Protein AF-A0A7C8RBN1-F1 (afdb_monomer)

Mean predicted aligned error: 19.72 Å

Organism: Orbilia oligospora (NCBI:txid2813651)

pLDDT: mean 78.29, std 19.42, range [35.88, 97.62]

Foldseek 3Di:
DDDDDDDDDDDDDPDDDDDPDDPPPDDDDDDDPDPVCNPDDDPDPPPDDPPPPPVNVVVVVVVVVVVVVVVVVVVVVVVVVVVVVVVVVVVVVVVVVVVVVVVVVVVCVVVVVVVVVVVVVVVVVVVVVVVVVVVVCVVCVVVVVVVVVCVVPDDDDDPDPPPDDD

Radius of gyration: 55.64 Å; Cα contacts (8 Å, |Δi|>4): 3; chains: 1; bounding box: 113×36×153 Å

Solvent-accessible surface area (backbone atoms only — not comparable to full-atom values): 10557 Å² total; per-residue (Å²): 137,91,80,90,79,80,92,80,80,89,77,91,75,85,80,78,87,74,84,89,76,82,86,73,86,72,81,78,78,81,79,77,92,52,84,85,57,80,80,60,80,82,81,70,77,77,76,70,81,77,80,67,52,71,68,58,54,51,52,52,54,51,52,51,53,51,51,52,50,52,54,51,51,53,54,52,51,53,54,48,53,55,50,50,54,50,52,52,52,50,51,52,52,51,53,50,49,51,53,51,50,53,53,47,52,50,48,49,58,54,54,65,49,46,54,58,50,53,51,53,53,50,50,53,51,49,52,51,51,51,51,52,50,53,53,51,49,61,66,47,45,61,57,53,51,51,51,52,50,49,60,70,72,57,80,77,89,69,78,60,97,79,70,77,82,131

Secondary structure (DSSP, 8-state):
-------------------------PPPPPPPSSTTSTTS-------------HHHHHHHHHHHHHHHHHHHHHHHHHHHHHHHHHHHHHHHHHHHHHHHHHHHHHHHHHHHHHHHHHHHHHHHHHHHHHHHHHHHHHHHHHHHHHHHHHHHH----PPPTT----

Sequence (166 aa):
MTTRGSSTWGSSNRTQTYQTSIIHSFPFPPTPKDPETAGRLPHYPRTSTFFVSKYGIQTLLNAEQEAQKIVQKARAYRVQRVKDARAEAQKEIEEYRQKKEEEFQKFEAEHTGINAQAEKDAEKEIEGKLKEIEEAGKKSRAQVIEDLIKAVTTVEPKPHINSKHK

Structure (mmCIF, N/CA/C/O backbone):
data_AF-A0A7C8RBN1-F1
#
_entry.id   AF-A0A7C8RBN1-F1
#
loop_
_atom_site.group_PDB
_atom_site.id
_atom_site.type_symbol
_atom_site.label_atom_id
_atom_site.label_alt_id
_atom_site.label_comp_id
_atom_site.label_asym_id
_atom_site.label_entity_id
_atom_site.label_seq_id
_atom_site.pdbx_PDB_ins_code
_atom_site.Cartn_x
_atom_site.Cartn_y
_atom_site.Cartn_z
_atom_site.occupancy
_atom_site.B_iso_or_equiv
_atom_site.auth_seq_id
_atom_site.auth_comp_id
_atom_site.auth_asym_id
_atom_site.auth_atom_id
_atom_site.pdbx_PDB_model_num
ATOM 1 N N . MET A 1 1 ? -28.772 12.434 -29.785 1.00 39.88 1 MET A N 1
ATOM 2 C CA . MET A 1 1 ? -28.516 13.391 -30.882 1.00 39.88 1 MET A CA 1
ATOM 3 C C . MET A 1 1 ? -27.016 13.501 -31.069 1.00 39.88 1 MET A C 1
ATOM 5 O O . MET A 1 1 ? -26.301 13.777 -30.119 1.00 39.88 1 MET A O 1
ATOM 9 N N . THR A 1 2 ? -26.559 13.152 -32.263 1.00 44.09 2 THR A N 1
ATOM 10 C CA . THR A 1 2 ? -25.165 13.123 -32.715 1.00 44.09 2 THR A CA 1
ATOM 11 C C . THR A 1 2 ? -24.656 14.522 -33.042 1.00 44.09 2 THR A C 1
ATOM 13 O O . THR A 1 2 ? -25.252 15.193 -33.881 1.00 44.09 2 THR A O 1
ATOM 16 N N . THR A 1 3 ? -23.505 14.909 -32.496 1.00 49.59 3 THR A N 1
ATOM 17 C CA . THR A 1 3 ? -22.711 16.035 -33.005 1.00 49.59 3 THR A CA 1
ATOM 18 C C . THR A 1 3 ? -21.242 15.625 -33.116 1.00 49.59 3 THR A C 1
ATOM 20 O O . THR A 1 3 ? -20.574 15.303 -32.138 1.00 49.59 3 THR A O 1
ATOM 23 N N . ARG A 1 4 ? -20.761 15.585 -34.366 1.00 41.62 4 ARG A N 1
ATOM 24 C CA . ARG A 1 4 ? -19.346 15.492 -34.751 1.00 41.62 4 ARG A CA 1
ATOM 25 C C . ARG A 1 4 ? -18.630 16.784 -34.336 1.00 41.62 4 ARG A C 1
ATOM 27 O O . ARG A 1 4 ? -19.099 17.859 -34.689 1.00 41.62 4 ARG A O 1
ATOM 34 N N . GLY A 1 5 ? -17.468 16.667 -33.702 1.00 42.06 5 GLY A N 1
ATOM 35 C CA . GLY A 1 5 ? -16.494 17.753 -33.529 1.00 42.06 5 GLY A CA 1
ATOM 36 C C . GLY A 1 5 ? -15.094 17.152 -33.607 1.00 42.06 5 GLY A C 1
ATOM 37 O O . GLY A 1 5 ? -14.655 16.480 -32.686 1.00 42.06 5 GLY A O 1
ATOM 38 N N . SER A 1 6 ? -14.557 17.038 -34.821 1.00 42.81 6 SER A N 1
ATOM 39 C CA . SER A 1 6 ? -13.452 17.866 -35.325 1.00 42.81 6 SER A CA 1
ATOM 40 C C . SER A 1 6 ? -12.130 17.608 -34.597 1.00 42.81 6 SER A C 1
ATOM 42 O O . SER A 1 6 ? -11.792 18.236 -33.599 1.00 42.81 6 SER A O 1
ATOM 44 N N . SER A 1 7 ? -11.375 16.678 -35.171 1.00 41.94 7 SER A N 1
ATOM 45 C CA . SER A 1 7 ? -9.951 16.471 -34.960 1.00 41.94 7 SER A CA 1
ATOM 46 C C . SER A 1 7 ? -9.160 17.744 -35.271 1.00 41.94 7 SER A C 1
ATOM 48 O O . SER A 1 7 ? -9.031 18.136 -36.431 1.00 41.94 7 SER A O 1
ATOM 50 N N . THR A 1 8 ? -8.584 18.353 -34.245 1.00 50.22 8 THR A N 1
ATOM 51 C CA . THR A 1 8 ? -7.423 19.234 -34.360 1.00 50.22 8 THR A CA 1
ATOM 52 C C . THR A 1 8 ? -6.278 18.526 -33.663 1.00 50.22 8 THR A C 1
ATOM 54 O O . THR A 1 8 ? -6.452 18.103 -32.539 1.00 50.22 8 THR A O 1
ATOM 57 N N . TRP A 1 9 ? -5.148 18.331 -34.334 1.00 39.12 9 TRP A N 1
ATOM 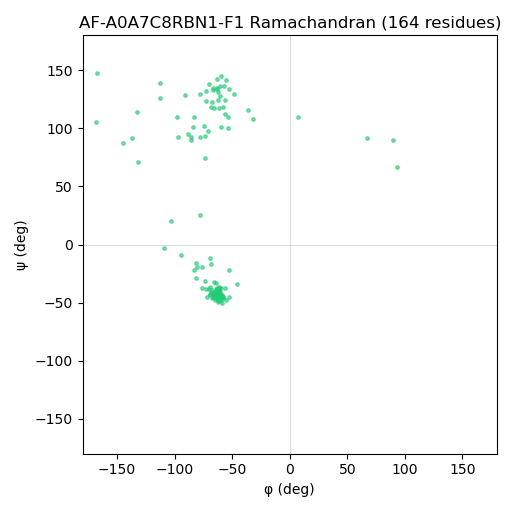58 C CA . TRP A 1 9 ? -3.805 18.356 -33.745 1.00 39.12 9 TRP A CA 1
ATOM 59 C C . TRP A 1 9 ? -2.847 18.388 -34.934 1.00 39.12 9 TRP A C 1
ATOM 61 O O . TRP A 1 9 ? -2.725 17.436 -35.704 1.00 39.12 9 TRP A O 1
ATOM 71 N N . GLY A 1 10 ? -2.268 19.566 -35.152 1.00 41.84 10 GLY A N 1
ATOM 72 C CA . GLY A 1 10 ? -1.303 19.801 -36.207 1.00 41.84 10 GLY A CA 1
ATOM 73 C C . GLY A 1 10 ? -0.018 19.026 -35.944 1.00 41.84 10 GLY A C 1
ATOM 74 O O . GLY A 1 10 ? 0.542 19.066 -34.853 1.00 41.84 10 GLY A O 1
ATOM 75 N N . SER A 1 11 ? 0.483 18.375 -36.984 1.00 38.84 11 SER A N 1
ATOM 76 C CA . SER A 1 11 ? 1.901 18.080 -37.126 1.00 38.84 11 SER A CA 1
ATOM 77 C C . SER A 1 11 ? 2.259 18.3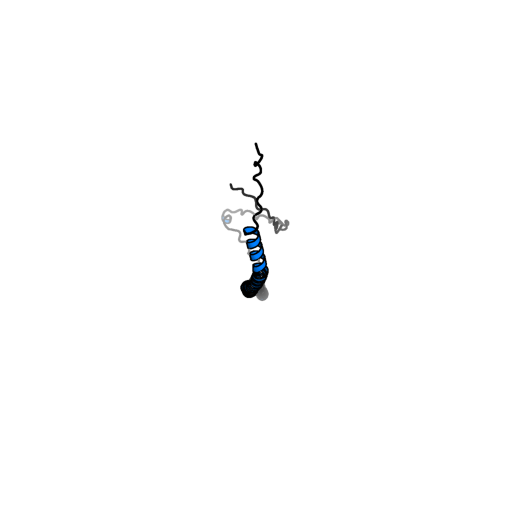61 -38.577 1.00 38.84 11 SER A C 1
ATOM 79 O O . SER A 1 11 ? 2.059 17.548 -39.477 1.00 38.84 11 SER A O 1
ATOM 81 N N . SER A 1 12 ? 2.693 19.597 -38.811 1.00 48.16 12 SER A N 1
ATOM 82 C CA . SER A 1 12 ? 3.306 19.999 -40.066 1.00 48.16 12 SER A CA 1
ATOM 83 C C . SER A 1 12 ? 4.716 19.422 -40.079 1.00 48.16 12 SER A C 1
ATOM 85 O O . SER A 1 12 ? 5.598 19.950 -39.418 1.00 48.16 12 SER A O 1
ATOM 87 N N . ASN A 1 13 ? 4.918 18.324 -40.802 1.00 45.53 13 ASN A N 1
ATOM 88 C CA . ASN A 1 13 ? 6.243 17.854 -41.202 1.00 45.53 13 ASN A CA 1
ATOM 89 C C . ASN A 1 13 ? 6.209 17.528 -42.696 1.00 45.53 13 ASN A C 1
ATOM 91 O O . ASN A 1 13 ? 6.227 16.377 -43.127 1.00 45.53 13 ASN A O 1
ATOM 95 N N . ARG A 1 14 ? 6.126 18.593 -43.501 1.00 42.72 14 ARG A N 1
ATOM 96 C CA . ARG A 1 14 ? 6.407 18.546 -44.935 1.00 42.72 14 ARG A CA 1
ATOM 97 C C . ARG A 1 14 ? 7.921 18.536 -45.109 1.00 42.72 14 ARG A C 1
ATOM 99 O O . ARG A 1 14 ? 8.562 19.579 -45.158 1.00 42.72 14 ARG A O 1
ATOM 106 N N . THR A 1 15 ? 8.489 17.345 -45.191 1.00 51.97 15 THR A N 1
ATOM 107 C CA . THR A 1 15 ? 9.861 17.163 -45.653 1.00 51.97 15 THR A CA 1
ATOM 108 C C . THR A 1 15 ? 9.941 17.383 -47.167 1.00 51.97 15 THR A C 1
ATOM 110 O O . THR A 1 15 ? 9.188 16.769 -47.919 1.00 51.97 15 THR A O 1
ATOM 113 N N . GLN A 1 16 ? 10.935 18.187 -47.559 1.00 35.88 16 GLN A N 1
ATOM 114 C CA . GLN A 1 16 ? 11.623 18.249 -48.857 1.00 35.88 16 GLN A CA 1
ATOM 115 C C . GLN A 1 16 ? 11.057 19.176 -49.946 1.00 35.88 16 GLN A C 1
ATOM 117 O O . GLN A 1 16 ? 10.318 18.769 -50.838 1.00 35.88 16 GLN A O 1
ATOM 122 N N . THR A 1 17 ? 11.530 20.425 -49.943 1.00 44.78 17 THR A N 1
ATOM 123 C CA . THR A 1 17 ? 11.690 21.223 -51.165 1.00 44.78 17 THR A CA 1
ATOM 124 C C . THR A 1 17 ? 13.035 20.861 -51.791 1.00 44.78 17 THR A C 1
ATOM 126 O O . THR A 1 17 ? 14.090 21.288 -51.320 1.00 44.78 17 THR A O 1
ATOM 129 N N . TYR A 1 18 ? 12.995 20.023 -52.822 1.00 38.72 18 TYR A N 1
ATOM 130 C CA . TYR A 1 18 ? 14.151 19.742 -53.659 1.00 38.72 18 TYR A CA 1
ATOM 131 C C . TYR A 1 18 ? 14.491 20.967 -54.514 1.00 38.72 18 TYR A C 1
ATOM 133 O O . TYR A 1 18 ? 13.616 21.641 -55.052 1.00 38.72 18 TYR A O 1
ATOM 141 N N . GLN A 1 19 ? 15.791 21.216 -54.602 1.00 38.50 19 GLN A N 1
ATOM 142 C CA . GLN A 1 19 ? 16.479 22.161 -55.472 1.00 38.50 19 GLN A CA 1
ATOM 143 C C . GLN A 1 19 ? 15.836 22.266 -56.868 1.00 38.50 19 GLN A C 1
ATOM 145 O O . GLN A 1 19 ? 15.877 21.324 -57.656 1.00 38.50 19 GLN A O 1
ATOM 150 N N . THR A 1 20 ? 15.296 23.437 -57.200 1.00 53.59 20 THR A N 1
ATOM 151 C CA . THR A 1 20 ? 15.043 23.862 -58.580 1.00 53.59 20 THR A CA 1
ATOM 152 C C . THR A 1 20 ? 16.291 24.549 -59.112 1.00 53.59 20 THR A C 1
ATOM 154 O O . THR A 1 20 ? 16.490 25.741 -58.897 1.00 53.59 20 THR A O 1
ATOM 157 N N . SER A 1 21 ? 17.143 23.811 -59.806 1.00 48.25 21 SER A N 1
ATOM 158 C CA . SER A 1 21 ? 17.989 24.355 -60.868 1.00 48.25 21 SER A CA 1
ATOM 159 C C . SER A 1 21 ? 18.590 23.197 -61.654 1.00 48.25 21 SER A C 1
ATOM 161 O O . SER A 1 21 ? 18.857 22.136 -61.100 1.00 48.25 21 SER A O 1
ATOM 163 N N . ILE A 1 22 ? 18.801 23.435 -62.949 1.00 44.81 22 ILE A N 1
ATOM 164 C CA . ILE A 1 22 ? 19.322 22.514 -63.965 1.00 44.81 22 ILE A CA 1
ATOM 165 C C . ILE A 1 22 ? 18.240 21.753 -64.760 1.00 44.81 22 ILE A C 1
ATOM 167 O O . ILE A 1 22 ? 18.150 20.529 -64.760 1.00 44.81 22 ILE A O 1
ATOM 171 N N . ILE A 1 23 ? 17.469 22.505 -65.551 1.00 47.56 23 ILE A N 1
ATOM 172 C CA . ILE A 1 23 ? 17.018 22.020 -66.862 1.00 47.56 23 ILE A CA 1
ATOM 173 C C . ILE A 1 23 ? 18.151 22.377 -67.834 1.00 47.56 23 ILE A C 1
ATOM 175 O O . ILE A 1 23 ? 18.198 23.486 -68.359 1.00 47.56 23 ILE A O 1
ATOM 1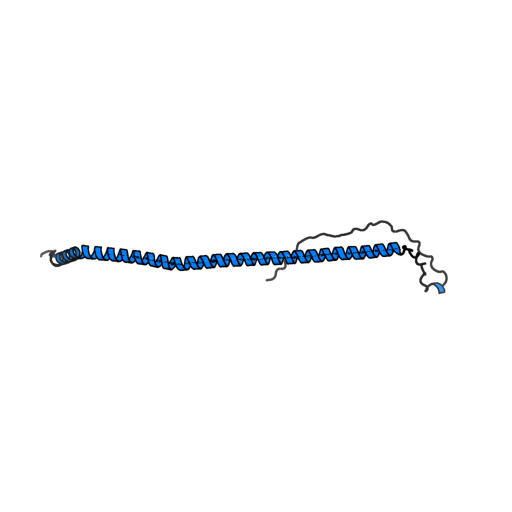79 N N . HIS A 1 24 ? 19.123 21.478 -68.019 1.00 42.91 24 HIS A N 1
ATOM 180 C CA . HIS A 1 24 ? 19.991 21.557 -69.197 1.00 42.91 24 HIS A CA 1
ATOM 181 C C . HIS A 1 24 ? 19.115 21.216 -70.407 1.00 42.91 24 HIS A C 1
ATOM 183 O O . HIS A 1 24 ? 18.566 20.116 -70.474 1.00 42.91 24 HIS A O 1
ATOM 189 N N . SER A 1 25 ? 18.964 22.159 -71.340 1.00 56.25 25 SER A N 1
ATOM 190 C CA . SER A 1 25 ? 18.379 21.917 -72.660 1.00 56.25 25 SER A CA 1
ATOM 191 C C . SER A 1 25 ? 19.115 20.767 -73.344 1.00 56.25 25 SER A C 1
ATOM 193 O O . SER A 1 25 ? 20.201 20.951 -73.890 1.00 56.25 25 SER A O 1
ATOM 195 N N . PHE A 1 26 ? 18.530 19.573 -73.311 1.00 53.44 26 PHE A N 1
ATOM 196 C CA . PHE A 1 26 ? 18.971 18.470 -74.150 1.00 53.44 26 PHE A CA 1
ATOM 197 C C . PHE A 1 26 ? 18.528 18.765 -75.591 1.00 53.44 26 PHE A C 1
ATOM 199 O O . PHE A 1 26 ? 17.334 18.987 -75.813 1.00 53.44 26 PHE A O 1
ATOM 206 N N . PRO A 1 27 ? 19.444 18.801 -76.575 1.00 59.41 27 PRO A N 1
ATOM 207 C CA . PRO A 1 27 ? 19.065 18.981 -77.969 1.00 59.41 27 PRO A CA 1
ATOM 208 C C . PRO A 1 27 ? 18.158 17.824 -78.406 1.00 59.41 27 PRO A C 1
ATOM 210 O O . PRO A 1 27 ? 18.487 16.652 -78.216 1.00 59.41 27 PRO A O 1
ATOM 213 N N . PHE A 1 28 ? 16.999 18.165 -78.969 1.00 57.06 28 PHE A N 1
ATOM 214 C CA . PHE A 1 28 ? 16.061 17.197 -79.533 1.00 57.06 28 PHE A CA 1
ATOM 215 C C . PHE A 1 28 ? 16.747 16.470 -80.706 1.00 57.06 28 PHE A C 1
ATOM 217 O O . PHE A 1 28 ? 17.360 17.143 -81.542 1.00 57.06 28 PHE A O 1
ATOM 224 N N . PRO A 1 29 ? 16.706 15.126 -80.787 1.00 63.12 29 PRO A N 1
ATOM 225 C CA . PRO A 1 29 ? 17.349 14.405 -81.881 1.00 63.12 29 PRO A CA 1
ATOM 226 C C . PRO A 1 29 ? 16.696 14.787 -83.223 1.00 63.12 29 PRO A C 1
ATOM 228 O O . PRO A 1 29 ? 15.477 14.979 -83.265 1.00 63.12 29 PRO A O 1
ATOM 231 N N . PRO A 1 30 ? 17.468 14.908 -84.321 1.00 65.00 30 PRO A N 1
ATOM 232 C CA . PRO A 1 30 ? 16.902 15.212 -85.629 1.00 65.00 30 PRO A CA 1
ATOM 233 C C . PRO A 1 30 ? 15.920 14.110 -86.036 1.00 65.00 30 PRO A C 1
ATOM 235 O O . PRO A 1 30 ? 16.193 12.921 -85.861 1.00 65.00 30 PRO A O 1
ATOM 238 N N . THR A 1 31 ? 14.771 14.508 -86.578 1.00 64.88 31 THR A N 1
ATOM 239 C CA . THR A 1 31 ? 13.784 13.566 -87.101 1.00 64.88 31 THR A CA 1
ATOM 240 C C . THR A 1 31 ? 14.385 12.781 -88.276 1.00 64.88 31 THR A C 1
ATOM 242 O O . THR A 1 31 ? 15.034 13.375 -89.145 1.00 64.88 31 THR A O 1
ATOM 245 N N . PRO A 1 32 ? 14.221 11.447 -88.315 1.00 61.00 32 PRO A N 1
ATOM 246 C CA . PRO A 1 32 ? 14.735 10.633 -89.411 1.00 61.00 32 PRO A CA 1
ATOM 247 C C . PRO A 1 32 ? 14.051 11.026 -90.730 1.00 61.00 32 PRO A C 1
ATOM 249 O O . PRO A 1 32 ? 12.838 11.215 -90.768 1.00 61.00 32 PRO A O 1
ATOM 252 N N . LYS A 1 33 ? 14.838 11.181 -91.803 1.00 62.66 33 LYS A N 1
ATOM 253 C CA . LYS A 1 33 ? 14.359 11.623 -93.129 1.00 62.66 33 LYS A CA 1
ATOM 254 C C . LYS A 1 33 ? 13.733 10.499 -93.965 1.00 62.66 33 LYS A C 1
ATOM 256 O O . LYS A 1 33 ? 12.999 10.799 -94.900 1.00 62.66 33 LYS A O 1
ATOM 261 N N . ASP A 1 34 ? 13.972 9.241 -93.595 1.00 63.72 34 ASP A N 1
ATOM 262 C CA . ASP A 1 34 ? 13.544 8.065 -94.356 1.00 63.72 34 ASP A CA 1
ATOM 263 C C . ASP A 1 34 ? 12.466 7.264 -93.596 1.00 63.72 34 ASP A C 1
ATOM 265 O O . ASP A 1 34 ? 12.589 7.070 -92.378 1.00 63.72 34 ASP A O 1
ATOM 269 N N . PRO A 1 35 ? 11.417 6.766 -94.282 1.00 61.62 35 PRO A N 1
ATOM 270 C CA . PRO A 1 35 ? 10.265 6.117 -93.649 1.00 61.62 35 PRO A CA 1
ATOM 271 C C . PRO A 1 35 ? 10.579 4.759 -92.996 1.00 61.62 35 PRO A C 1
ATOM 273 O O . PRO A 1 35 ? 9.811 4.308 -92.149 1.00 61.62 35 PRO A O 1
ATOM 276 N N . GLU A 1 36 ? 11.706 4.116 -93.321 1.00 61.62 36 GLU A N 1
ATOM 277 C CA . GLU A 1 36 ? 12.087 2.820 -92.731 1.00 61.62 36 GLU A CA 1
ATOM 278 C C . GLU A 1 36 ? 12.618 2.927 -91.292 1.00 61.62 36 GLU A C 1
ATOM 280 O O . GLU A 1 36 ? 12.592 1.954 -90.537 1.00 61.62 36 GLU A O 1
ATOM 285 N N . THR A 1 37 ? 13.058 4.110 -90.860 1.00 60.75 37 THR A N 1
ATOM 286 C CA . THR A 1 37 ? 13.701 4.290 -89.546 1.00 60.75 37 THR A CA 1
ATOM 287 C C . THR A 1 37 ? 12.712 4.724 -88.455 1.00 60.75 37 THR A C 1
ATOM 289 O O . THR A 1 37 ? 13.051 4.720 -87.272 1.00 60.75 37 THR A O 1
ATOM 292 N N . ALA A 1 38 ? 11.468 5.056 -88.823 1.00 58.12 38 ALA A N 1
ATOM 293 C CA . ALA A 1 38 ? 10.446 5.624 -87.935 1.00 58.12 38 ALA A CA 1
ATOM 294 C C . ALA A 1 38 ? 9.907 4.655 -86.856 1.00 58.12 38 ALA A C 1
ATOM 296 O O . ALA A 1 38 ? 9.241 5.093 -85.920 1.00 58.12 38 ALA A O 1
ATOM 297 N N . GLY A 1 39 ? 10.206 3.354 -86.957 1.00 60.47 39 GLY A N 1
ATOM 298 C CA . GLY A 1 39 ? 9.782 2.326 -85.993 1.00 60.47 39 GLY A CA 1
ATOM 299 C C . GLY A 1 39 ? 10.899 1.744 -85.120 1.00 60.47 39 GLY A C 1
ATOM 300 O O . GLY A 1 39 ? 10.628 0.901 -84.265 1.00 60.47 39 GLY A O 1
ATOM 301 N N . ARG A 1 40 ? 12.161 2.151 -85.316 1.00 63.62 40 ARG A N 1
ATOM 302 C CA . ARG A 1 40 ? 13.303 1.601 -84.572 1.00 63.62 40 ARG A CA 1
ATOM 303 C C . ARG A 1 40 ? 13.659 2.538 -83.421 1.00 63.62 40 ARG A C 1
ATOM 305 O O . ARG A 1 40 ? 14.164 3.632 -83.650 1.00 63.62 40 ARG A O 1
ATOM 312 N N . LEU A 1 41 ? 13.393 2.112 -82.183 1.00 63.06 41 LEU A N 1
ATOM 313 C CA . LEU A 1 41 ? 13.787 2.867 -80.988 1.00 63.06 41 LEU A CA 1
ATOM 314 C C . LEU A 1 41 ? 15.293 3.193 -81.049 1.00 63.06 41 LEU A C 1
ATOM 316 O O . LEU A 1 41 ? 16.087 2.298 -81.363 1.00 63.06 41 LEU A O 1
ATOM 320 N N . PRO A 1 42 ? 15.710 4.438 -80.754 1.00 64.62 42 PRO A N 1
ATOM 321 C CA . PRO A 1 42 ? 17.121 4.794 -80.741 1.00 64.62 42 PRO A CA 1
ATOM 322 C C . PRO A 1 42 ? 17.839 3.954 -79.680 1.00 64.62 42 PRO A C 1
ATOM 324 O O . PRO A 1 42 ? 17.532 4.028 -78.490 1.00 64.62 42 PRO A O 1
ATOM 327 N N . HIS A 1 43 ? 18.796 3.127 -80.105 1.00 66.56 43 HIS A N 1
ATOM 328 C CA . HIS A 1 43 ? 19.666 2.412 -79.180 1.00 66.56 43 HIS A CA 1
ATOM 329 C C . HIS A 1 43 ? 20.663 3.415 -78.595 1.00 66.56 43 HIS A C 1
ATOM 331 O O . HIS A 1 43 ? 21.714 3.685 -79.179 1.00 66.56 43 HIS A O 1
ATOM 337 N N . TYR A 1 44 ? 20.327 3.981 -77.438 1.00 57.47 44 TYR A N 1
ATOM 338 C CA . TYR A 1 44 ? 21.287 4.742 -76.652 1.00 57.47 44 TYR A CA 1
ATOM 339 C C . TYR A 1 44 ? 22.411 3.791 -76.230 1.00 57.47 44 TYR A C 1
ATOM 341 O O . TYR A 1 44 ? 22.117 2.750 -75.632 1.00 57.47 44 TYR A O 1
ATOM 349 N N . PRO A 1 45 ? 23.690 4.087 -76.529 1.00 58.84 45 PRO A N 1
ATOM 350 C CA . PRO A 1 45 ? 24.771 3.302 -75.964 1.00 58.84 45 PRO A CA 1
ATOM 351 C C . PRO A 1 45 ? 24.630 3.386 -74.446 1.00 58.84 45 PRO A C 1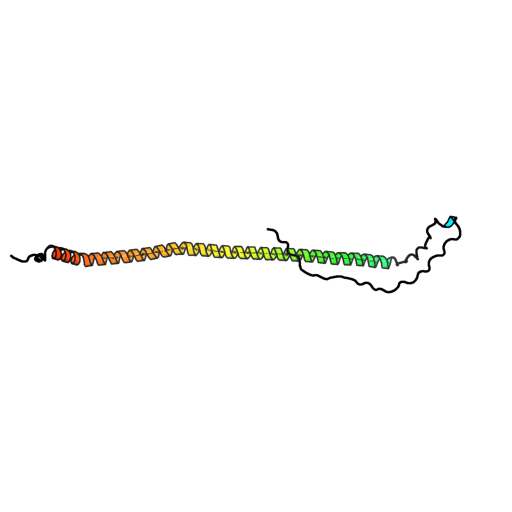
ATOM 353 O O . PRO A 1 45 ? 24.660 4.477 -73.873 1.00 58.84 45 PRO A O 1
ATOM 356 N N . ARG A 1 46 ? 24.417 2.232 -73.803 1.00 64.94 46 ARG A N 1
ATOM 357 C CA . ARG A 1 46 ? 24.443 2.119 -72.347 1.00 64.94 46 ARG A CA 1
ATOM 358 C C . ARG A 1 46 ? 25.781 2.697 -71.912 1.00 64.94 46 ARG A C 1
ATOM 360 O O . ARG A 1 46 ? 26.823 2.136 -72.250 1.00 64.94 46 ARG A O 1
ATOM 367 N N . THR A 1 47 ? 25.754 3.859 -71.268 1.00 52.69 47 THR A N 1
ATOM 368 C CA . THR A 1 47 ? 26.974 4.518 -70.824 1.00 52.69 47 THR A CA 1
ATOM 369 C C . THR A 1 47 ? 27.731 3.540 -69.942 1.00 52.69 47 THR A C 1
ATOM 371 O O . THR A 1 47 ? 27.170 2.950 -69.020 1.00 52.69 47 THR A O 1
ATOM 374 N N . SER A 1 48 ? 28.973 3.315 -70.366 1.00 48.03 48 SER A N 1
ATOM 375 C CA . SER A 1 48 ? 30.081 2.659 -69.690 1.00 48.03 48 SER A CA 1
ATOM 376 C C . SER A 1 48 ? 29.716 2.009 -68.357 1.00 48.03 48 SER A C 1
ATOM 378 O O . SER A 1 48 ? 29.475 2.689 -67.359 1.00 48.03 48 SER A O 1
ATOM 380 N N . THR A 1 49 ? 29.716 0.674 -68.353 1.00 56.03 49 THR A N 1
ATOM 381 C CA . THR A 1 49 ? 29.922 -0.146 -67.158 1.00 56.03 49 THR A CA 1
ATOM 382 C C . THR A 1 49 ? 30.866 0.569 -66.201 1.00 56.03 49 THR A C 1
ATOM 384 O O . THR A 1 49 ? 32.064 0.673 -66.463 1.00 56.03 49 THR A O 1
ATOM 387 N N . PHE A 1 50 ? 30.317 1.063 -65.093 1.00 55.84 50 PHE A N 1
ATOM 388 C CA . PHE A 1 50 ? 31.103 1.510 -63.960 1.00 55.84 50 PHE A CA 1
ATOM 389 C C . PHE A 1 50 ? 31.888 0.281 -63.504 1.00 55.84 50 PHE A C 1
ATOM 391 O O . PHE A 1 50 ? 31.326 -0.637 -62.905 1.00 55.84 50 PHE A O 1
ATOM 398 N N . PHE A 1 51 ? 33.168 0.203 -63.863 1.00 57.62 51 PHE A N 1
ATOM 399 C CA . PHE A 1 51 ? 34.052 -0.830 -63.348 1.00 57.62 51 PHE A CA 1
ATOM 400 C C . PHE A 1 51 ? 34.361 -0.457 -61.896 1.00 57.62 51 PHE A C 1
ATOM 402 O O . PHE A 1 51 ? 35.420 0.077 -61.575 1.00 57.62 51 PHE A O 1
ATOM 409 N N . VAL A 1 52 ? 33.381 -0.659 -61.009 1.00 61.41 52 VAL A N 1
ATOM 410 C CA . VAL A 1 52 ? 33.635 -0.630 -59.573 1.00 61.41 52 VAL A CA 1
ATOM 411 C C . VAL A 1 52 ? 34.531 -1.830 -59.307 1.00 61.41 52 VAL A C 1
ATOM 413 O O . VAL A 1 52 ? 34.145 -2.973 -59.558 1.00 61.41 52 VAL A O 1
ATOM 416 N N . SER A 1 53 ? 35.748 -1.568 -58.833 1.00 67.81 53 SER A N 1
ATOM 417 C CA . SER A 1 53 ? 36.669 -2.617 -58.405 1.00 67.81 53 SER A CA 1
ATOM 418 C C . SER A 1 53 ? 35.927 -3.595 -57.488 1.00 67.81 53 SER A C 1
ATOM 420 O O . SER A 1 53 ? 35.265 -3.166 -56.542 1.00 67.81 53 SER A O 1
ATOM 422 N N . LYS A 1 54 ? 36.016 -4.903 -57.765 1.00 74.94 54 LYS A N 1
ATOM 423 C CA . LYS A 1 54 ? 35.342 -5.986 -57.017 1.00 74.94 54 LYS A CA 1
ATOM 424 C C . LYS A 1 54 ? 35.485 -5.831 -55.494 1.00 74.94 54 LYS A C 1
ATOM 426 O O . LYS A 1 54 ? 34.556 -6.129 -54.748 1.00 74.94 54 LYS A O 1
ATOM 431 N N . TYR A 1 55 ? 36.624 -5.299 -55.051 1.00 80.69 55 TYR A N 1
ATOM 432 C CA . TYR A 1 55 ? 36.914 -4.986 -53.653 1.00 80.69 55 TYR A CA 1
ATOM 433 C C . TYR A 1 55 ? 36.060 -3.840 -53.085 1.00 80.69 55 TYR A C 1
ATOM 435 O O . TYR A 1 55 ? 35.597 -3.937 -51.956 1.00 80.69 55 TYR A O 1
ATOM 443 N N . GLY A 1 56 ? 35.789 -2.788 -53.862 1.00 87.69 56 GLY A N 1
ATOM 444 C CA . GLY A 1 56 ? 34.932 -1.673 -53.446 1.00 87.69 56 GLY A CA 1
ATOM 445 C C . GLY A 1 56 ? 33.464 -2.077 -53.291 1.00 87.69 56 GLY A C 1
ATOM 446 O O . GLY A 1 56 ? 32.833 -1.702 -52.306 1.00 87.69 56 GLY A O 1
ATOM 447 N N . ILE A 1 57 ? 32.938 -2.902 -54.208 1.00 87.12 57 ILE A N 1
ATOM 448 C CA . ILE A 1 57 ? 31.562 -3.426 -54.102 1.00 87.12 57 ILE A CA 1
ATOM 449 C C . ILE A 1 57 ? 31.412 -4.275 -52.835 1.00 87.12 57 ILE A C 1
ATOM 451 O O . ILE A 1 57 ? 30.455 -4.099 -52.086 1.00 87.12 57 ILE A O 1
ATOM 455 N N . GLN A 1 58 ? 32.367 -5.172 -52.565 1.00 88.62 58 GLN A N 1
ATOM 456 C CA . GLN A 1 58 ? 32.299 -6.051 -51.397 1.00 88.62 58 GLN A CA 1
ATOM 457 C C . GLN A 1 58 ? 32.303 -5.264 -50.081 1.00 88.62 58 GLN A C 1
ATOM 459 O O . GLN A 1 58 ? 31.546 -5.593 -49.170 1.00 88.62 58 GLN A O 1
ATOM 464 N N . THR A 1 59 ? 33.110 -4.204 -49.989 1.00 91.12 59 THR A N 1
ATOM 465 C CA . THR A 1 59 ? 33.141 -3.332 -48.807 1.00 91.12 59 THR A CA 1
ATOM 466 C C . THR A 1 59 ? 31.802 -2.632 -48.586 1.00 91.12 59 THR A C 1
ATOM 468 O O . TH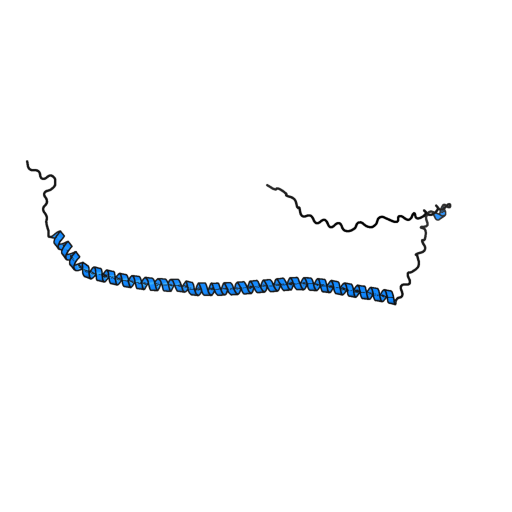R A 1 59 ? 31.325 -2.589 -47.454 1.00 91.12 59 THR A O 1
ATOM 471 N N . LEU A 1 60 ? 31.156 -2.139 -49.648 1.00 91.50 60 LEU A N 1
ATOM 472 C CA . LEU A 1 60 ? 29.840 -1.499 -49.545 1.00 91.50 60 LEU A CA 1
ATOM 473 C C . LEU A 1 60 ? 28.746 -2.484 -49.114 1.00 91.50 60 LEU A C 1
ATOM 475 O O . LEU A 1 60 ? 27.938 -2.149 -48.253 1.00 91.50 60 LEU A O 1
ATOM 479 N N . LEU A 1 61 ? 28.751 -3.709 -49.647 1.00 93.81 61 LEU A N 1
ATOM 480 C CA . LEU A 1 61 ? 27.798 -4.753 -49.251 1.00 93.81 61 LEU A CA 1
ATOM 481 C C . LEU A 1 61 ? 27.986 -5.180 -47.790 1.00 93.81 61 LEU A C 1
ATOM 483 O O . LEU A 1 61 ? 27.009 -5.366 -47.064 1.00 93.81 61 LEU A O 1
ATOM 487 N N . ASN A 1 62 ? 29.235 -5.306 -47.334 1.00 92.94 62 ASN A N 1
ATOM 488 C CA . ASN A 1 62 ? 29.528 -5.606 -45.933 1.00 92.94 62 ASN A CA 1
ATOM 489 C C . ASN A 1 62 ? 29.047 -4.469 -45.016 1.00 92.94 62 ASN A C 1
ATOM 491 O O . ASN A 1 62 ? 28.375 -4.733 -44.019 1.00 92.94 62 ASN A O 1
ATOM 495 N N . ALA A 1 63 ? 29.312 -3.212 -45.390 1.00 94.94 63 ALA A N 1
ATOM 496 C CA . ALA A 1 63 ? 28.838 -2.041 -44.656 1.00 94.94 63 ALA A CA 1
ATOM 497 C C . ALA A 1 63 ? 27.300 -1.969 -44.605 1.00 94.94 63 ALA A C 1
ATOM 499 O O . ALA A 1 63 ? 26.733 -1.644 -43.561 1.00 94.94 63 ALA A O 1
ATOM 500 N N . GLU A 1 64 ? 26.608 -2.327 -45.692 1.00 94.69 64 GLU A N 1
ATOM 501 C CA . GLU A 1 64 ? 25.144 -2.406 -45.721 1.00 94.69 64 GLU A CA 1
ATOM 502 C C . GLU A 1 64 ? 24.617 -3.452 -44.727 1.00 94.69 64 GLU A C 1
ATOM 504 O O . GLU A 1 64 ? 23.721 -3.161 -43.930 1.00 94.69 64 GLU A O 1
ATOM 509 N N . GLN A 1 65 ? 25.197 -4.655 -44.716 1.00 95.81 65 GLN A N 1
ATOM 510 C CA . GLN A 1 65 ? 24.801 -5.709 -43.779 1.00 95.81 65 GLN A CA 1
ATOM 511 C C . GLN A 1 65 ? 25.058 -5.315 -42.320 1.00 95.81 65 GLN A C 1
ATOM 513 O O . GLN A 1 65 ? 24.236 -5.596 -41.444 1.00 95.81 65 GLN A O 1
ATOM 518 N N . GLU A 1 66 ? 26.189 -4.674 -42.035 1.00 95.38 66 GLU A N 1
ATOM 519 C CA . GLU A 1 66 ? 26.509 -4.181 -40.695 1.00 95.38 66 GLU A CA 1
ATOM 520 C C . GLU A 1 66 ? 25.530 -3.095 -40.246 1.00 95.38 66 GLU A C 1
ATOM 522 O O . GLU A 1 66 ? 24.982 -3.184 -39.143 1.00 95.38 66 GLU A O 1
ATOM 527 N N . ALA A 1 67 ? 25.216 -2.136 -41.117 1.00 96.31 67 ALA A N 1
ATOM 528 C CA . ALA A 1 67 ? 24.221 -1.107 -40.840 1.00 96.31 67 ALA A CA 1
ATOM 529 C C . ALA A 1 67 ? 22.837 -1.717 -40.554 1.00 96.31 67 ALA A C 1
ATOM 531 O O . ALA A 1 67 ? 22.188 -1.360 -39.565 1.00 96.31 67 ALA A O 1
ATOM 532 N N . GLN A 1 68 ? 22.402 -2.697 -41.353 1.00 96.75 68 GLN A N 1
ATOM 533 C CA . GLN A 1 68 ? 21.139 -3.406 -41.128 1.00 96.75 68 GLN A CA 1
ATOM 534 C C . GLN A 1 68 ? 21.118 -4.124 -39.771 1.00 96.75 68 GLN A C 1
ATOM 536 O O . GLN A 1 68 ? 20.136 -4.012 -39.030 1.00 96.75 68 GLN A O 1
ATOM 541 N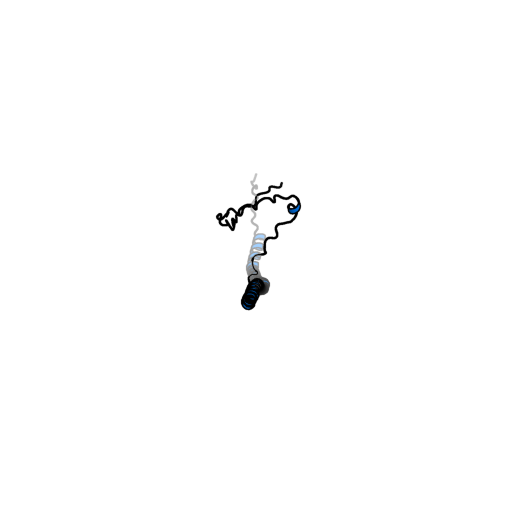 N . LYS A 1 69 ? 22.211 -4.804 -39.397 1.00 97.31 69 LYS A N 1
ATOM 542 C CA . LYS A 1 69 ? 22.345 -5.465 -38.087 1.00 97.31 69 LYS A CA 1
ATOM 543 C C . LYS A 1 69 ? 22.255 -4.463 -36.937 1.00 97.31 69 LYS A C 1
ATOM 545 O O . LYS A 1 69 ? 21.586 -4.746 -35.943 1.00 97.31 69 LYS A O 1
ATOM 550 N N . ILE A 1 70 ? 22.887 -3.295 -37.057 1.00 97.12 70 ILE A N 1
ATOM 551 C CA . ILE A 1 70 ? 22.832 -2.239 -36.033 1.00 97.12 70 ILE A CA 1
ATOM 552 C C . ILE A 1 70 ? 21.390 -1.752 -35.848 1.00 97.12 70 ILE A C 1
ATOM 554 O O . ILE A 1 70 ? 20.899 -1.686 -34.719 1.00 97.12 70 ILE A O 1
ATOM 558 N N . VAL A 1 71 ? 20.669 -1.491 -36.942 1.00 97.12 71 VAL A N 1
ATOM 559 C CA . VAL A 1 71 ? 19.269 -1.040 -36.880 1.00 97.12 71 VAL A CA 1
ATOM 560 C C . VAL A 1 71 ? 18.357 -2.113 -36.280 1.00 97.12 71 VAL A C 1
ATOM 562 O O . VAL A 1 71 ? 17.495 -1.800 -35.456 1.00 97.12 71 VAL A O 1
ATOM 565 N N . GLN A 1 72 ? 18.540 -3.384 -36.645 1.00 97.19 72 GLN A N 1
ATOM 566 C CA . GLN A 1 72 ? 17.767 -4.493 -36.080 1.00 97.19 72 GLN A CA 1
ATOM 567 C C . GLN A 1 72 ? 18.013 -4.649 -34.576 1.00 97.19 72 GLN A C 1
ATOM 569 O O . GLN A 1 72 ? 17.050 -4.753 -33.814 1.00 97.19 72 GLN A O 1
ATOM 574 N N . LYS A 1 73 ? 19.277 -4.585 -34.135 1.00 97.25 73 LYS A N 1
ATOM 575 C CA . LYS A 1 73 ? 19.639 -4.593 -32.710 1.00 97.25 73 LYS A CA 1
ATOM 576 C C . LYS A 1 73 ? 18.996 -3.427 -31.963 1.00 97.25 73 LYS A C 1
ATOM 578 O O . LYS A 1 73 ? 18.399 -3.646 -30.914 1.00 97.25 73 LYS A O 1
ATOM 583 N N . ALA A 1 74 ? 19.030 -2.217 -32.519 1.00 97.25 74 ALA A N 1
ATOM 584 C CA . ALA A 1 74 ? 18.396 -1.049 -31.907 1.00 97.25 74 ALA A CA 1
ATOM 585 C C . ALA A 1 74 ? 16.869 -1.214 -31.773 1.00 97.25 74 ALA A C 1
ATOM 587 O O . ALA A 1 74 ? 16.289 -0.891 -30.734 1.00 97.25 74 ALA A O 1
ATOM 588 N N . ARG A 1 75 ? 16.202 -1.768 -32.797 1.00 97.12 75 ARG A N 1
ATOM 589 C CA . ARG A 1 75 ? 14.760 -2.070 -32.744 1.00 97.12 75 ARG A CA 1
ATOM 590 C C . ARG A 1 75 ? 14.441 -3.124 -31.686 1.00 97.12 75 ARG A C 1
ATOM 592 O O . ARG A 1 75 ? 13.501 -2.925 -30.917 1.00 97.12 75 ARG A O 1
ATOM 599 N N . ALA A 1 76 ? 15.214 -4.209 -31.636 1.00 96.81 76 ALA A N 1
ATOM 600 C CA . ALA A 1 76 ? 15.051 -5.271 -30.648 1.00 96.81 76 ALA A CA 1
ATOM 601 C C . ALA A 1 76 ? 15.260 -4.743 -29.221 1.00 96.81 76 ALA A C 1
ATOM 603 O O . ALA A 1 76 ? 14.412 -4.974 -28.363 1.00 96.81 76 ALA A O 1
ATOM 604 N N . TYR A 1 77 ? 16.312 -3.950 -29.004 1.00 97.50 77 TYR A N 1
ATOM 605 C CA . TYR A 1 77 ? 16.599 -3.306 -27.723 1.00 97.50 77 TYR A CA 1
ATOM 606 C C . TYR A 1 77 ? 15.445 -2.412 -27.262 1.00 97.50 77 TYR A C 1
ATOM 608 O O . TYR A 1 77 ? 14.993 -2.515 -26.126 1.00 97.50 77 TYR A O 1
ATOM 616 N N . ARG A 1 78 ? 14.885 -1.586 -28.156 1.00 97.50 78 ARG A N 1
ATOM 617 C CA . ARG A 1 78 ? 13.716 -0.755 -27.828 1.00 97.50 78 ARG A CA 1
ATOM 618 C C . ARG A 1 78 ? 12.517 -1.598 -27.387 1.00 97.50 78 ARG A C 1
ATOM 620 O O . ARG A 1 78 ? 11.843 -1.240 -26.428 1.00 97.50 78 ARG A O 1
ATOM 627 N N . VAL A 1 79 ? 12.239 -2.701 -28.082 1.00 97.31 79 VAL A N 1
ATOM 628 C CA . VAL A 1 79 ? 11.129 -3.599 -27.727 1.00 97.31 79 VAL A CA 1
ATOM 629 C C . VAL A 1 79 ? 11.383 -4.283 -26.385 1.00 97.31 79 VAL A C 1
ATOM 631 O O . VAL A 1 79 ? 10.461 -4.362 -25.578 1.00 97.31 79 VAL A O 1
ATOM 634 N N . GLN A 1 80 ? 12.611 -4.741 -26.129 1.00 97.44 80 GLN A N 1
ATOM 635 C CA . GLN A 1 80 ? 13.000 -5.315 -24.839 1.00 97.44 80 GLN A CA 1
ATOM 636 C C . GLN A 1 80 ? 12.801 -4.307 -23.709 1.00 97.44 80 GLN A C 1
ATOM 638 O O . GLN A 1 80 ? 12.046 -4.593 -22.793 1.00 97.44 80 GLN A O 1
ATOM 643 N N . ARG A 1 81 ? 13.312 -3.077 -23.841 1.00 97.62 81 ARG A N 1
ATOM 644 C CA . ARG A 1 81 ? 13.147 -2.029 -22.818 1.00 97.62 81 ARG A CA 1
ATOM 645 C C . ARG A 1 81 ? 11.688 -1.730 -22.479 1.00 97.62 81 ARG A C 1
ATOM 647 O O . ARG A 1 81 ? 11.369 -1.496 -21.321 1.00 97.62 81 ARG A O 1
ATOM 654 N N . VAL A 1 82 ? 10.794 -1.752 -23.468 1.00 96.75 82 VAL A N 1
ATOM 655 C CA . VAL A 1 82 ? 9.353 -1.569 -23.223 1.00 96.75 82 VAL A CA 1
ATOM 656 C C . VAL A 1 82 ? 8.750 -2.769 -22.490 1.00 96.75 82 VAL A C 1
ATOM 658 O O . VAL A 1 82 ? 7.880 -2.586 -21.643 1.00 96.75 82 VAL A O 1
ATOM 661 N N . LYS A 1 83 ? 9.180 -3.994 -22.809 1.00 97.50 83 LYS A N 1
ATOM 662 C CA . LYS A 1 83 ? 8.730 -5.201 -22.101 1.00 97.50 83 LYS A CA 1
ATOM 663 C C . LYS A 1 83 ? 9.236 -5.224 -20.664 1.00 97.50 83 LYS A C 1
ATOM 665 O O . LYS A 1 83 ? 8.432 -5.460 -19.771 1.00 97.50 83 LYS A O 1
ATOM 670 N N . ASP A 1 84 ? 10.511 -4.917 -20.459 1.00 97.31 84 ASP A N 1
ATOM 671 C CA . ASP A 1 84 ? 11.140 -4.877 -19.140 1.00 97.31 84 ASP A CA 1
ATOM 672 C C . ASP A 1 84 ? 10.439 -3.847 -18.253 1.00 97.31 84 ASP A C 1
ATOM 674 O O . ASP A 1 84 ? 10.000 -4.188 -17.164 1.00 97.31 84 ASP A O 1
ATOM 678 N N . ALA A 1 85 ? 10.198 -2.633 -18.765 1.00 96.88 85 ALA A N 1
ATOM 679 C CA . ALA A 1 85 ? 9.475 -1.597 -18.026 1.00 96.88 85 ALA A CA 1
ATOM 680 C C . ALA A 1 85 ? 8.047 -2.022 -17.638 1.00 96.88 85 ALA A C 1
ATOM 682 O O . ALA A 1 85 ? 7.573 -1.699 -16.553 1.00 96.88 85 ALA A O 1
ATOM 683 N N . ARG A 1 86 ? 7.346 -2.761 -18.510 1.00 96.88 86 ARG A N 1
ATOM 684 C CA . ARG A 1 86 ? 6.015 -3.301 -18.189 1.00 96.88 86 ARG A CA 1
ATOM 685 C C . ARG A 1 86 ? 6.083 -4.398 -17.133 1.00 96.88 86 ARG A C 1
ATOM 687 O O . ARG A 1 86 ? 5.230 -4.424 -16.256 1.00 96.88 86 ARG A O 1
ATOM 694 N N . ALA A 1 87 ? 7.057 -5.298 -17.234 1.00 97.19 87 ALA A N 1
ATOM 695 C CA . ALA A 1 87 ? 7.241 -6.381 -16.275 1.00 97.19 87 ALA A CA 1
ATOM 696 C C . ALA A 1 87 ? 7.630 -5.840 -14.892 1.00 97.19 87 ALA A C 1
ATOM 698 O O . ALA A 1 87 ? 7.092 -6.290 -13.887 1.00 97.19 87 ALA A O 1
ATOM 699 N N . GLU A 1 88 ? 8.509 -4.840 -14.850 1.00 96.19 88 GLU A N 1
ATOM 700 C CA . GLU A 1 88 ? 8.932 -4.169 -13.622 1.00 96.19 88 GLU A CA 1
ATOM 701 C C . GLU A 1 88 ? 7.769 -3.417 -12.963 1.00 96.19 88 GLU A C 1
ATOM 703 O O . GLU A 1 88 ? 7.497 -3.643 -11.788 1.00 96.19 88 GLU A O 1
ATOM 708 N N . ALA A 1 89 ? 6.999 -2.636 -13.729 1.00 96.69 89 ALA A N 1
ATOM 709 C CA . ALA A 1 89 ? 5.805 -1.968 -13.209 1.00 96.69 89 ALA A CA 1
ATOM 710 C C . ALA A 1 89 ? 4.749 -2.965 -12.699 1.00 96.69 89 ALA A C 1
ATOM 712 O O . ALA A 1 89 ? 4.133 -2.743 -11.661 1.00 96.69 89 ALA A O 1
ATOM 713 N N . GLN A 1 90 ? 4.540 -4.077 -13.410 1.00 96.38 90 GLN A N 1
ATOM 714 C CA . GLN A 1 90 ? 3.603 -5.115 -12.982 1.00 96.38 90 GLN A CA 1
ATOM 715 C C . GLN A 1 90 ? 4.049 -5.763 -11.665 1.00 96.38 90 GLN A C 1
ATOM 717 O O . GLN A 1 90 ? 3.230 -5.942 -10.765 1.00 96.38 90 GLN A O 1
ATOM 722 N N . LYS A 1 91 ? 5.347 -6.053 -11.534 1.00 97.56 91 LYS A N 1
ATOM 723 C CA . LYS A 1 91 ? 5.933 -6.586 -10.304 1.00 97.56 91 LYS A CA 1
ATOM 724 C C . LYS A 1 91 ? 5.759 -5.613 -9.135 1.00 97.56 91 LYS A C 1
ATOM 726 O O . LYS A 1 91 ? 5.336 -6.027 -8.063 1.00 97.56 91 LYS A O 1
ATOM 731 N N . GLU A 1 92 ? 6.013 -4.324 -9.347 1.00 96.25 92 GLU A N 1
ATOM 732 C CA . GLU A 1 92 ? 5.832 -3.296 -8.315 1.00 96.25 92 GLU A CA 1
ATOM 733 C C . GLU A 1 92 ? 4.360 -3.162 -7.883 1.00 96.25 92 GLU A C 1
ATOM 735 O O . GLU A 1 92 ? 4.066 -3.056 -6.692 1.00 96.25 92 GLU A O 1
ATOM 740 N N . ILE A 1 93 ? 3.415 -3.242 -8.828 1.00 96.56 93 ILE A N 1
ATOM 741 C CA . ILE A 1 93 ? 1.974 -3.252 -8.527 1.00 96.56 93 ILE A CA 1
ATOM 742 C C . ILE A 1 93 ? 1.595 -4.473 -7.682 1.00 96.56 93 ILE A C 1
ATOM 744 O O . ILE A 1 93 ? 0.808 -4.349 -6.742 1.00 96.56 93 ILE A O 1
ATOM 748 N N . GLU A 1 94 ? 2.116 -5.653 -8.013 1.00 96.31 94 GLU A N 1
ATOM 749 C CA . GLU A 1 94 ? 1.852 -6.888 -7.268 1.00 96.31 94 GLU A CA 1
ATOM 750 C C . GLU A 1 94 ? 2.427 -6.829 -5.852 1.00 96.31 94 GLU A C 1
ATOM 752 O O . GLU A 1 94 ? 1.711 -7.130 -4.898 1.00 96.31 94 GLU A O 1
ATOM 757 N N . GLU A 1 95 ? 3.663 -6.354 -5.694 1.00 96.69 95 GLU A N 1
ATOM 758 C CA . GLU A 1 95 ? 4.275 -6.129 -4.381 1.00 96.69 95 GLU A CA 1
ATOM 759 C C . GLU A 1 95 ? 3.485 -5.104 -3.552 1.00 96.69 95 GLU A C 1
ATOM 761 O O . GLU A 1 95 ? 3.271 -5.303 -2.356 1.00 96.69 95 GLU A O 1
ATOM 766 N N . TYR A 1 96 ? 3.010 -4.015 -4.167 1.00 96.19 96 TYR A N 1
ATOM 767 C CA . TYR A 1 96 ? 2.182 -3.020 -3.482 1.00 96.19 96 TYR A CA 1
ATOM 768 C C . TYR A 1 96 ? 0.840 -3.604 -3.033 1.00 96.19 96 TYR A C 1
ATOM 770 O O . TYR A 1 96 ? 0.403 -3.362 -1.908 1.00 96.19 96 TYR A O 1
ATOM 778 N N . ARG A 1 97 ? 0.195 -4.401 -3.893 1.00 96.50 97 ARG A N 1
ATOM 779 C CA . ARG A 1 97 ? -1.051 -5.099 -3.559 1.00 96.50 97 ARG A CA 1
ATOM 780 C C . ARG A 1 97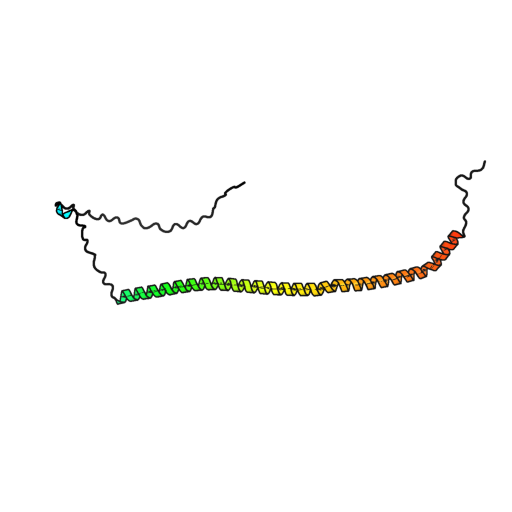 ? -0.859 -6.064 -2.401 1.00 96.50 97 AR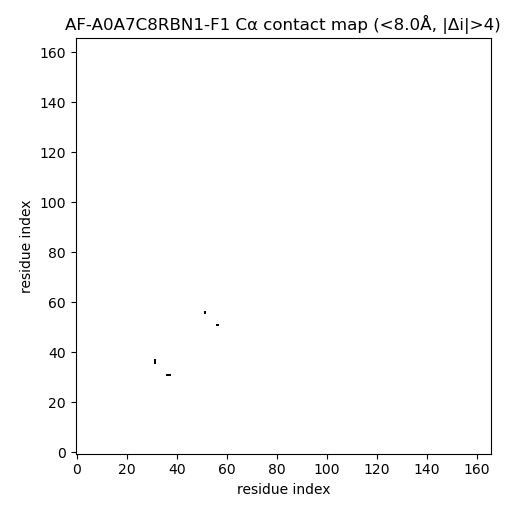G A C 1
ATOM 782 O O . ARG A 1 97 ? -1.653 -6.021 -1.475 1.00 96.50 97 ARG A O 1
ATOM 789 N N . GLN A 1 98 ? 0.194 -6.879 -2.428 1.00 96.56 98 GLN A N 1
ATOM 790 C CA . GLN A 1 98 ? 0.502 -7.809 -1.340 1.00 96.56 98 GLN A CA 1
ATOM 791 C C . GLN A 1 98 ? 0.737 -7.068 -0.023 1.00 96.56 98 GLN A C 1
ATOM 793 O O . GLN A 1 98 ? 0.112 -7.403 0.975 1.00 96.56 98 GLN A O 1
ATOM 798 N N . LYS A 1 99 ? 1.542 -5.998 -0.028 1.00 96.19 99 LYS A N 1
ATOM 799 C CA . LYS A 1 99 ? 1.764 -5.173 1.171 1.00 96.19 99 LYS A CA 1
ATOM 800 C C . LYS A 1 99 ? 0.465 -4.593 1.724 1.00 96.19 99 LYS A C 1
ATOM 802 O O . LYS A 1 99 ? 0.245 -4.632 2.929 1.00 96.19 99 LYS A O 1
ATOM 807 N N . LYS A 1 100 ? -0.399 -4.057 0.857 1.00 95.94 100 LYS A N 1
ATOM 808 C CA . LYS A 1 100 ? -1.678 -3.475 1.283 1.00 95.94 100 LYS A CA 1
ATOM 809 C C . LYS A 1 100 ? -2.661 -4.518 1.787 1.00 95.94 100 LYS A C 1
ATOM 811 O O . LYS A 1 100 ? -3.362 -4.242 2.750 1.00 95.94 100 LYS A O 1
ATOM 816 N N . GLU A 1 101 ? -2.681 -5.693 1.176 1.00 94.25 101 GLU A N 1
ATOM 817 C CA . GLU A 1 101 ? -3.482 -6.820 1.642 1.00 94.25 101 GLU A CA 1
ATOM 818 C C . GLU A 1 101 ? -2.991 -7.319 3.008 1.00 94.25 101 GLU A C 1
ATOM 820 O O . GLU A 1 101 ? -3.793 -7.516 3.910 1.00 94.25 101 GLU A O 1
ATOM 825 N N . GLU A 1 102 ? -1.678 -7.440 3.216 1.00 94.81 102 GLU A N 1
ATOM 826 C CA . GLU A 1 102 ? -1.108 -7.799 4.521 1.00 94.81 102 GLU A CA 1
ATOM 827 C C . GLU A 1 102 ? -1.403 -6.749 5.600 1.00 94.81 102 GLU A C 1
ATOM 829 O O . GLU A 1 102 ? -1.733 -7.101 6.732 1.00 94.81 102 GLU A O 1
ATOM 834 N N . GLU A 1 103 ? -1.279 -5.458 5.275 1.00 92.94 103 GLU A N 1
ATOM 835 C CA . GLU A 1 103 ? -1.672 -4.361 6.167 1.00 92.94 103 GLU A CA 1
ATOM 836 C C . GLU A 1 103 ? -3.165 -4.429 6.499 1.00 92.94 103 GLU A C 1
ATOM 838 O O . GLU A 1 103 ? -3.542 -4.275 7.659 1.00 92.94 103 GLU A O 1
ATOM 843 N N . PHE A 1 104 ? -4.007 -4.690 5.498 1.00 91.88 104 PHE A N 1
ATOM 844 C CA . PHE A 1 104 ? -5.448 -4.804 5.668 1.00 91.88 104 PHE A CA 1
ATOM 845 C C . PHE A 1 104 ? -5.824 -6.009 6.531 1.00 91.88 104 PHE A C 1
ATOM 847 O O . PHE A 1 104 ? -6.589 -5.850 7.471 1.00 91.88 104 PHE A O 1
ATOM 854 N N . GLN A 1 105 ? -5.235 -7.183 6.304 1.00 91.50 105 GLN A N 1
ATOM 855 C CA . GLN A 1 105 ? -5.493 -8.372 7.121 1.00 91.50 105 GLN A CA 1
ATOM 856 C C . GLN A 1 105 ? -5.033 -8.196 8.570 1.00 91.50 105 GLN A C 1
ATOM 858 O O . GLN A 1 105 ? -5.724 -8.630 9.490 1.00 91.50 105 GLN A O 1
ATOM 863 N N . LYS A 1 106 ? -3.889 -7.535 8.803 1.00 89.44 106 LYS A N 1
ATOM 864 C CA . LYS A 1 106 ? -3.450 -7.172 10.162 1.00 89.44 106 LYS A CA 1
ATOM 865 C C . LYS A 1 106 ? -4.437 -6.215 10.817 1.00 89.44 106 LYS A C 1
ATOM 867 O O . LYS A 1 106 ? -4.837 -6.447 11.952 1.00 89.44 106 LYS A O 1
ATOM 872 N N . PHE A 1 107 ? -4.866 -5.190 10.085 1.00 87.94 107 PHE A N 1
ATOM 873 C CA . PHE A 1 107 ? -5.878 -4.252 10.552 1.00 87.94 107 PHE A CA 1
ATOM 874 C C . PHE A 1 107 ? -7.196 -4.972 10.868 1.00 87.94 107 PHE A C 1
ATOM 876 O O . PHE A 1 107 ? -7.751 -4.780 11.941 1.00 87.94 107 PHE A O 1
ATOM 883 N N . GLU A 1 108 ? -7.684 -5.858 10.002 1.00 85.81 108 GLU A N 1
ATOM 884 C CA . GLU A 1 108 ? -8.881 -6.652 10.276 1.00 85.81 108 GLU A CA 1
ATOM 885 C C . GLU A 1 108 ? -8.707 -7.529 11.517 1.00 85.81 108 GLU A C 1
ATOM 887 O O . GLU A 1 108 ? -9.587 -7.536 12.374 1.00 85.81 108 GLU A O 1
ATOM 892 N N . ALA A 1 109 ? -7.582 -8.227 11.673 1.00 83.69 109 ALA A N 1
ATOM 893 C CA . ALA A 1 109 ? -7.329 -9.060 12.848 1.00 83.69 109 ALA A CA 1
ATOM 894 C C . ALA A 1 109 ? -7.275 -8.238 14.151 1.00 83.69 109 ALA A C 1
ATOM 896 O O . ALA A 1 109 ? -7.846 -8.640 15.165 1.00 83.69 109 ALA A O 1
ATOM 897 N N . GLU A 1 110 ? -6.630 -7.071 14.127 1.00 82.19 110 GLU A N 1
ATOM 898 C CA . GLU A 1 110 ? -6.545 -6.176 15.284 1.00 82.19 110 GLU A CA 1
ATOM 899 C C . GLU A 1 110 ? -7.910 -5.547 15.610 1.00 82.19 110 GLU A C 1
ATOM 901 O O . GLU A 1 110 ? -8.329 -5.527 16.767 1.00 82.19 110 GLU A O 1
ATOM 906 N N . HIS A 1 111 ? -8.656 -5.095 14.600 1.00 78.12 111 HIS A N 1
ATOM 907 C CA . HIS A 1 111 ? -9.927 -4.394 14.786 1.00 78.12 111 HIS A CA 1
ATOM 908 C C . HIS A 1 111 ? -11.131 -5.310 15.022 1.00 78.12 111 HIS A C 1
ATOM 910 O O . HIS A 1 111 ? -12.041 -4.928 15.757 1.00 78.12 111 HIS A O 1
ATOM 916 N N . THR A 1 112 ? -11.133 -6.534 14.494 1.00 72.69 112 THR A N 1
ATOM 917 C CA . THR A 1 112 ? -12.143 -7.541 14.866 1.00 72.69 112 THR A CA 1
ATOM 918 C C . THR A 1 112 ? -12.030 -7.923 16.343 1.00 72.69 112 THR A C 1
ATOM 920 O O . THR A 1 112 ? -13.049 -8.136 16.999 1.00 72.69 112 THR A O 1
ATOM 923 N N . GLY A 1 113 ? -10.814 -7.924 16.902 1.00 69.69 113 GLY A N 1
ATOM 924 C CA . GLY A 1 113 ? -10.585 -8.134 18.333 1.00 69.69 113 GLY A CA 1
ATOM 925 C C . GLY A 1 113 ? -10.964 -6.937 19.214 1.00 69.69 113 GLY A C 1
ATOM 926 O O . GLY A 1 113 ? -11.407 -7.136 20.347 1.00 69.69 113 GLY A O 1
ATOM 927 N N . ILE A 1 114 ? -10.841 -5.703 18.708 1.00 69.56 114 ILE A N 1
ATOM 928 C CA . ILE A 1 114 ? -11.158 -4.482 19.474 1.00 69.56 114 ILE A CA 1
ATOM 929 C C . ILE A 1 114 ? -12.631 -4.437 19.891 1.00 69.56 114 ILE A C 1
ATOM 931 O O . ILE A 1 114 ? -12.917 -4.042 21.020 1.00 69.56 114 ILE A O 1
ATOM 935 N N . ASN A 1 115 ? -13.559 -4.899 19.049 1.00 73.00 115 ASN A N 1
ATOM 936 C CA . ASN A 1 115 ? -14.977 -4.942 19.420 1.00 73.00 115 ASN A CA 1
ATOM 937 C C . ASN A 1 115 ? -15.221 -5.876 20.612 1.00 73.00 115 ASN A C 1
ATOM 939 O O . ASN A 1 115 ? -15.876 -5.480 21.570 1.00 73.00 115 ASN A O 1
ATOM 943 N N . ALA A 1 116 ? -14.615 -7.065 20.613 1.00 76.88 116 ALA A N 1
ATOM 944 C CA . ALA A 1 116 ? -14.748 -8.007 21.723 1.00 76.88 116 ALA A CA 1
ATOM 945 C C . ALA A 1 116 ? -14.112 -7.481 23.024 1.00 76.88 116 ALA A C 1
ATOM 947 O O . ALA A 1 116 ? -14.582 -7.787 24.119 1.00 76.88 116 ALA A O 1
ATOM 948 N N . GLN A 1 117 ? -13.034 -6.698 22.926 1.00 80.56 117 GLN A N 1
ATOM 949 C CA . GLN A 1 117 ? -12.417 -6.065 24.091 1.00 80.56 117 GLN A CA 1
ATOM 950 C C . GLN A 1 117 ? -13.288 -4.922 24.634 1.00 80.56 117 GLN A C 1
ATOM 952 O O . GLN A 1 117 ? -13.529 -4.867 25.838 1.00 80.56 117 GLN A O 1
ATOM 957 N N . ALA A 1 118 ? -13.814 -4.067 23.753 1.00 81.31 118 ALA A N 1
ATOM 958 C CA . ALA A 1 118 ? -14.730 -2.991 24.120 1.00 81.31 118 ALA A CA 1
ATOM 959 C C . ALA A 1 118 ? -16.029 -3.526 24.747 1.00 81.31 118 ALA A C 1
ATOM 961 O O . ALA A 1 118 ? -16.494 -2.975 25.741 1.00 81.31 118 ALA A O 1
ATOM 962 N N . GLU A 1 119 ? -16.581 -4.623 24.220 1.00 83.12 119 GLU A N 1
ATOM 963 C CA . GLU A 1 119 ? -17.741 -5.314 24.796 1.00 83.12 119 GLU A CA 1
ATOM 964 C C . GLU A 1 119 ? -17.450 -5.828 26.210 1.00 83.12 119 GLU A C 1
ATOM 966 O O . GLU A 1 119 ? -18.217 -5.553 27.130 1.00 83.12 119 GLU A O 1
ATOM 971 N N . LYS A 1 120 ? -16.309 -6.496 26.423 1.00 86.69 120 LYS A N 1
ATOM 972 C CA . LYS A 1 120 ? -15.912 -6.992 27.752 1.00 86.69 120 LYS A CA 1
ATOM 973 C C . LYS A 1 120 ? -15.688 -5.878 28.766 1.00 86.69 120 LYS A C 1
ATOM 975 O O . LYS A 1 120 ? -15.987 -6.049 29.947 1.00 86.69 120 LYS A O 1
ATOM 980 N N . ASP A 1 121 ? -15.099 -4.767 28.340 1.00 88.19 121 ASP A N 1
ATOM 981 C CA . ASP A 1 121 ? -14.851 -3.640 29.234 1.00 88.19 121 ASP A CA 1
ATOM 982 C C . ASP A 1 121 ? -16.166 -2.914 29.567 1.00 88.19 121 ASP A C 1
ATOM 984 O O . ASP A 1 121 ? -16.406 -2.611 30.737 1.00 88.19 121 ASP A O 1
ATOM 988 N N . ALA A 1 122 ? -17.081 -2.777 28.600 1.00 90.19 122 ALA A N 1
ATOM 989 C CA . ALA A 1 122 ? -18.438 -2.292 28.846 1.00 90.19 122 ALA A CA 1
ATOM 990 C C . ALA A 1 122 ? -19.234 -3.217 29.788 1.00 90.19 122 ALA A C 1
ATOM 992 O O . ALA A 1 122 ? -19.896 -2.731 30.703 1.00 90.19 122 ALA A O 1
ATOM 993 N N . GLU A 1 123 ? -19.148 -4.542 29.626 1.00 91.50 123 GLU A N 1
ATOM 994 C CA . GLU A 1 123 ? -19.792 -5.508 30.529 1.00 91.50 123 GLU A CA 1
ATOM 995 C C . GLU A 1 123 ? -19.305 -5.353 31.973 1.00 91.50 123 GLU A C 1
ATOM 997 O O . GLU A 1 123 ? -20.121 -5.296 32.894 1.00 91.50 123 GLU A O 1
ATOM 1002 N N . LYS A 1 124 ? -17.993 -5.202 32.191 1.00 92.75 124 LYS A N 1
ATOM 1003 C CA . LYS A 1 124 ? -17.437 -4.967 33.535 1.00 92.75 124 LYS A CA 1
ATOM 1004 C C . LYS A 1 124 ? -17.936 -3.664 34.152 1.00 92.75 124 LYS A C 1
ATOM 1006 O O . LYS A 1 124 ? -18.238 -3.631 35.347 1.00 92.75 124 LYS A O 1
ATOM 1011 N N . GLU A 1 125 ? -18.012 -2.591 33.366 1.00 92.94 125 GLU A N 1
ATOM 1012 C CA . GLU A 1 125 ? -18.559 -1.319 33.843 1.00 92.94 125 GLU A CA 1
ATOM 1013 C C . GLU A 1 125 ? -20.040 -1.452 34.212 1.00 92.94 125 GLU A C 1
ATOM 1015 O O . GLU A 1 125 ? -20.449 -0.986 35.279 1.00 92.94 125 GLU A O 1
ATOM 1020 N N . ILE A 1 126 ? -20.832 -2.141 33.383 1.00 93.44 126 ILE A N 1
ATOM 1021 C CA . ILE A 1 126 ? -22.247 -2.418 33.654 1.00 93.44 126 ILE A CA 1
ATOM 1022 C C . ILE A 1 126 ? -22.397 -3.239 34.936 1.00 93.44 126 ILE A C 1
ATOM 1024 O O . ILE A 1 126 ? -23.202 -2.867 35.785 1.00 93.44 126 ILE A O 1
ATOM 1028 N N . GLU A 1 127 ? -21.615 -4.304 35.129 1.00 93.06 127 GLU A N 1
ATOM 1029 C CA . GLU A 1 127 ? -21.645 -5.106 36.359 1.00 93.06 127 GLU A CA 1
ATOM 1030 C C . GLU A 1 127 ? -21.294 -4.282 37.604 1.00 93.06 127 GLU A C 1
ATOM 1032 O O . GLU A 1 127 ? -21.928 -4.434 38.653 1.00 93.06 127 GLU A O 1
ATOM 1037 N N . GLY A 1 128 ? -20.302 -3.392 37.501 1.00 93.06 128 GLY A N 1
ATOM 1038 C CA . GLY A 1 128 ? -19.948 -2.459 38.570 1.00 93.06 128 GLY A CA 1
ATOM 1039 C C . GLY A 1 128 ? -21.109 -1.524 38.911 1.00 93.06 128 GLY A C 1
ATOM 1040 O O . GLY A 1 128 ? -21.503 -1.413 40.073 1.00 93.06 128 GLY A O 1
ATOM 1041 N N . LYS A 1 129 ? -21.723 -0.920 37.888 1.00 93.88 129 LYS A N 1
ATOM 1042 C CA . LYS A 1 129 ? -22.891 -0.043 38.044 1.00 93.88 129 LYS A CA 1
ATOM 1043 C C . LYS A 1 129 ? -24.103 -0.783 38.602 1.00 93.88 129 LYS A C 1
ATOM 1045 O O . LYS A 1 129 ? -24.818 -0.226 39.431 1.00 93.88 129 LYS A O 1
ATOM 1050 N N . LEU A 1 130 ? -24.320 -2.037 38.208 1.00 94.19 130 LEU A N 1
ATOM 1051 C CA . LEU A 1 130 ? -25.405 -2.864 38.734 1.00 94.19 130 LEU A CA 1
ATOM 1052 C C . LEU A 1 130 ? -25.243 -3.081 40.241 1.00 94.19 130 LEU A C 1
ATOM 1054 O O . LEU A 1 130 ? -26.194 -2.886 40.996 1.00 94.19 130 LEU A O 1
ATOM 1058 N N . LYS A 1 131 ? -24.024 -3.411 40.688 1.00 94.38 131 LYS A N 1
ATOM 1059 C CA . LYS A 1 131 ? -23.705 -3.574 42.114 1.00 94.38 131 LYS A CA 1
ATOM 1060 C C . LYS A 1 131 ? -23.898 -2.271 42.888 1.00 94.38 131 LYS A C 1
ATOM 1062 O O . LYS A 1 131 ? -24.527 -2.288 43.944 1.00 94.38 131 LYS A O 1
ATOM 1067 N N . GLU A 1 132 ? -23.437 -1.143 42.346 1.00 94.00 132 GLU A N 1
ATOM 1068 C CA . GLU A 1 132 ? -23.660 0.181 42.946 1.00 94.00 132 GLU A CA 1
ATOM 1069 C C . GLU A 1 132 ? -25.160 0.485 43.114 1.00 94.00 132 GLU A C 1
ATOM 1071 O O . GLU A 1 132 ? -25.588 0.912 44.189 1.00 94.00 132 GLU A O 1
ATOM 1076 N N . ILE A 1 133 ? -25.972 0.227 42.081 1.00 93.94 133 ILE A N 1
ATOM 1077 C CA . ILE A 1 133 ? -27.428 0.433 42.112 1.00 93.94 133 ILE A CA 1
ATOM 1078 C C . ILE A 1 133 ? -28.089 -0.497 43.133 1.00 93.94 133 ILE A C 1
ATOM 1080 O O . ILE A 1 133 ? -28.946 -0.055 43.901 1.00 93.94 133 ILE A O 1
ATOM 1084 N N . GLU A 1 134 ? -27.697 -1.770 43.183 1.00 92.81 134 GLU A N 1
ATOM 1085 C CA . GLU A 1 134 ? -28.227 -2.717 44.163 1.00 92.81 134 GLU A CA 1
ATOM 1086 C C . GLU A 1 134 ? -27.911 -2.301 45.601 1.00 92.81 134 GLU A C 1
ATOM 1088 O O . GLU A 1 134 ? -28.777 -2.379 46.475 1.00 92.81 134 GLU A O 1
ATOM 1093 N N . GLU A 1 135 ? -26.682 -1.865 45.870 1.00 93.81 135 GLU A N 1
ATOM 1094 C CA . GLU A 1 135 ? -26.278 -1.393 47.192 1.00 93.81 135 GLU A CA 1
ATOM 1095 C C . GLU A 1 135 ? -27.000 -0.105 47.582 1.00 93.81 135 GLU A C 1
ATOM 1097 O O . GLU A 1 135 ? -27.498 0.003 48.706 1.00 93.81 135 GLU A O 1
ATOM 1102 N N . ALA A 1 136 ? -27.095 0.858 46.662 1.00 91.50 136 ALA A N 1
ATOM 1103 C CA . ALA A 1 136 ? -27.844 2.090 46.873 1.00 91.50 136 ALA A CA 1
ATOM 1104 C C . ALA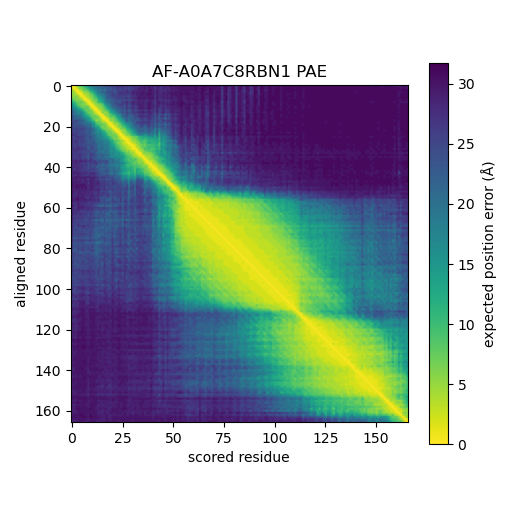 A 1 136 ? -29.323 1.791 47.157 1.00 91.50 136 ALA A C 1
ATOM 1106 O O . ALA A 1 136 ? -29.882 2.316 48.119 1.00 91.50 136 ALA A O 1
ATOM 1107 N N . GLY A 1 137 ? -29.928 0.882 46.386 1.00 90.94 137 GLY A N 1
ATOM 1108 C CA . GLY A 1 137 ? -31.299 0.422 46.578 1.00 90.94 137 GLY A CA 1
ATOM 1109 C C . GLY A 1 137 ? -31.505 -0.295 47.912 1.00 90.94 137 GLY A C 1
ATOM 1110 O O . GLY A 1 137 ? -32.507 -0.061 48.578 1.00 90.94 137 GLY A O 1
ATOM 1111 N N . LYS A 1 138 ? -30.559 -1.135 48.357 1.00 91.62 138 LYS A N 1
ATOM 1112 C CA . LYS A 1 138 ? -30.617 -1.789 49.679 1.00 91.62 138 LYS A CA 1
ATOM 1113 C C . LYS A 1 138 ? -30.551 -0.769 50.820 1.00 91.62 138 LYS A C 1
ATOM 1115 O O . LYS A 1 138 ? -31.300 -0.910 51.783 1.00 91.62 138 LYS A O 1
ATOM 1120 N N . LYS A 1 139 ? -29.701 0.258 50.702 1.00 91.94 139 LYS A N 1
ATOM 1121 C CA . LYS A 1 139 ? -29.555 1.330 51.704 1.00 91.94 139 LYS A CA 1
ATOM 1122 C C . LYS A 1 139 ? -30.812 2.199 51.806 1.00 91.94 139 LYS A C 1
ATOM 1124 O O . LYS A 1 139 ? -31.268 2.474 52.911 1.00 91.94 139 LYS A O 1
ATOM 1129 N N . SER A 1 140 ? -31.394 2.597 50.674 1.00 90.56 140 SER A N 1
ATOM 1130 C CA . SER A 1 140 ? -32.582 3.462 50.646 1.00 90.56 140 SER A CA 1
ATOM 1131 C C . SER A 1 140 ? -33.898 2.716 50.893 1.00 90.56 140 SER A C 1
ATOM 1133 O O . SER A 1 140 ? -34.879 3.337 51.295 1.00 90.56 140 SER A O 1
ATOM 1135 N N . ARG A 1 141 ? -33.936 1.383 50.725 1.00 91.50 141 ARG A N 1
ATOM 1136 C CA . ARG A 1 141 ? -35.151 0.560 50.890 1.00 91.50 141 ARG A CA 1
ATOM 1137 C C . ARG A 1 141 ? -35.848 0.775 52.232 1.00 91.50 141 ARG A C 1
ATOM 1139 O O . ARG A 1 141 ? -37.066 0.898 52.256 1.00 91.50 141 ARG A O 1
ATOM 1146 N N . ALA A 1 142 ? -35.099 0.812 53.334 1.00 90.50 142 ALA A N 1
ATOM 1147 C CA . ALA A 1 142 ? -35.685 0.979 54.664 1.00 90.50 142 ALA A CA 1
ATOM 1148 C C . ALA A 1 142 ? -36.364 2.350 54.825 1.00 90.50 142 ALA A C 1
ATOM 1150 O O . ALA A 1 142 ? -37.493 2.414 55.303 1.00 90.50 142 ALA A O 1
ATOM 1151 N N . GLN A 1 143 ? -35.712 3.417 54.350 1.00 92.12 143 GLN A N 1
ATOM 1152 C CA . GLN A 1 143 ? -36.254 4.779 54.386 1.00 92.12 143 GLN A CA 1
ATOM 1153 C C . GLN A 1 143 ? -37.512 4.902 53.521 1.00 92.12 143 GLN A C 1
ATOM 1155 O O . GLN A 1 143 ? -38.532 5.389 53.989 1.00 92.12 143 GLN A O 1
ATOM 1160 N N . VAL A 1 144 ? -37.484 4.370 52.293 1.00 93.69 144 VAL A N 1
ATOM 1161 C CA . VAL A 1 144 ? -38.644 4.409 51.385 1.00 93.69 144 VAL A CA 1
ATOM 1162 C C . VAL A 1 144 ? -39.838 3.645 51.964 1.00 93.69 144 VAL A C 1
ATOM 1164 O O . VAL A 1 144 ? -40.969 4.107 51.855 1.00 93.69 144 VAL A O 1
ATOM 1167 N N . ILE A 1 145 ? -39.612 2.488 52.597 1.00 92.31 145 ILE A N 1
ATOM 1168 C CA . ILE A 1 145 ? -40.686 1.737 53.263 1.00 92.31 145 ILE A CA 1
ATOM 1169 C C . ILE A 1 145 ? -41.279 2.554 54.415 1.00 92.31 145 ILE A C 1
ATOM 1171 O O . ILE A 1 145 ? -42.500 2.625 54.541 1.00 92.31 145 ILE A O 1
ATOM 1175 N N . GLU A 1 146 ? -40.438 3.180 55.238 1.00 92.81 146 GLU A N 1
ATOM 1176 C CA . GLU A 1 146 ? -40.892 4.013 56.351 1.00 92.81 146 GLU A CA 1
ATOM 1177 C C . GLU A 1 146 ? -41.714 5.216 55.864 1.00 92.81 146 GLU A C 1
ATOM 1179 O O . GLU A 1 146 ? -42.795 5.470 56.395 1.00 92.81 146 GLU A O 1
ATOM 1184 N N . ASP A 1 147 ? -41.252 5.908 54.822 1.00 91.69 147 ASP A N 1
ATOM 1185 C CA . ASP A 1 147 ? -41.951 7.051 54.230 1.00 91.69 147 ASP A CA 1
ATOM 1186 C C . ASP A 1 147 ? -43.294 6.645 53.610 1.00 91.69 147 ASP A C 1
ATOM 1188 O O . ASP A 1 147 ? -44.299 7.331 53.809 1.00 91.69 147 ASP A O 1
ATOM 1192 N N . LEU A 1 148 ? -43.350 5.500 52.916 1.00 92.00 148 LEU A N 1
ATOM 1193 C CA . LEU A 1 148 ? -44.597 4.958 52.367 1.00 92.00 148 LEU A CA 1
ATOM 1194 C C . LEU A 1 148 ? -45.588 4.583 53.474 1.00 92.00 148 LEU A C 1
ATOM 1196 O O . LEU A 1 148 ? -46.769 4.914 53.368 1.00 92.00 148 LEU A O 1
ATOM 1200 N N . ILE A 1 149 ? -45.127 3.931 54.548 1.00 93.50 149 ILE A N 1
ATOM 1201 C CA . ILE A 1 149 ? -45.982 3.596 55.695 1.00 93.50 149 ILE A CA 1
ATOM 1202 C C . ILE A 1 149 ? -46.506 4.877 56.336 1.00 93.50 149 ILE A C 1
ATOM 1204 O O . ILE A 1 149 ? -47.717 5.006 56.505 1.00 93.50 149 ILE A O 1
ATOM 1208 N N . LYS A 1 150 ? -45.629 5.849 56.623 1.00 93.50 150 LYS A N 1
ATOM 1209 C CA . LYS A 1 150 ? -46.021 7.146 57.186 1.00 93.50 150 LYS A CA 1
ATOM 1210 C C . LYS A 1 150 ? -47.060 7.840 56.317 1.00 93.50 150 LYS A C 1
ATOM 1212 O O . LYS A 1 150 ? -48.070 8.285 56.856 1.00 93.50 150 LYS A O 1
ATOM 1217 N N . ALA A 1 151 ? -46.856 7.907 55.003 1.00 90.56 151 ALA A N 1
ATOM 1218 C CA . ALA A 1 151 ? -47.790 8.548 54.082 1.00 90.56 151 ALA A CA 1
ATOM 1219 C C . ALA A 1 151 ? -49.172 7.872 54.073 1.00 90.56 151 ALA A C 1
ATOM 1221 O O . ALA A 1 151 ? -50.185 8.559 53.991 1.00 90.56 151 ALA A O 1
ATOM 1222 N N . VAL A 1 152 ? -49.229 6.541 54.197 1.00 90.81 152 VAL A N 1
ATOM 1223 C CA . VAL A 1 152 ? -50.495 5.789 54.241 1.00 90.81 152 VAL A CA 1
ATOM 1224 C C . VAL A 1 152 ? -51.187 5.907 55.603 1.00 90.81 152 VAL A C 1
ATOM 1226 O O . VAL A 1 152 ? -52.411 5.987 55.663 1.00 90.81 152 VAL A O 1
ATOM 1229 N N . THR A 1 153 ? -50.433 5.928 56.705 1.00 91.06 153 THR A N 1
ATOM 1230 C CA . THR A 1 153 ? -51.004 6.013 58.060 1.00 91.06 153 THR A CA 1
ATOM 1231 C C . THR A 1 153 ? -51.348 7.438 58.492 1.00 91.06 153 THR A C 1
ATOM 1233 O O . THR A 1 153 ? -52.172 7.624 59.386 1.00 91.06 153 THR A O 1
ATOM 1236 N N . THR A 1 154 ? -50.729 8.453 57.884 1.00 87.69 154 THR A N 1
ATOM 1237 C CA . THR A 1 154 ? -50.965 9.862 58.224 1.00 87.69 154 THR A CA 1
ATOM 1238 C C . THR A 1 154 ? -52.165 10.376 57.443 1.00 87.69 154 THR A C 1
ATOM 1240 O O . THR A 1 154 ? -52.055 10.839 56.311 1.00 87.69 154 THR A O 1
ATOM 1243 N N . VAL A 1 155 ? -53.338 10.287 58.061 1.00 82.94 155 VAL A N 1
ATOM 1244 C CA . VAL A 1 155 ? -54.568 10.846 57.500 1.00 82.94 155 VAL A CA 1
ATOM 1245 C C . VAL A 1 155 ? -54.624 12.334 57.839 1.00 82.94 155 VAL A C 1
ATOM 1247 O O . VAL A 1 155 ? -54.830 12.702 58.993 1.00 82.94 155 VAL A O 1
ATOM 1250 N N . GLU A 1 156 ? -54.463 13.192 56.830 1.00 82.62 156 GLU A N 1
ATOM 1251 C CA . GLU A 1 156 ? -54.768 14.625 56.923 1.00 82.62 156 GLU A CA 1
ATOM 1252 C C . GLU A 1 156 ? -56.169 14.898 56.350 1.00 82.62 156 GLU A C 1
ATOM 1254 O O . GLU A 1 156 ? -56.311 15.107 55.139 1.00 82.62 156 GLU A O 1
ATOM 1259 N N . PRO A 1 157 ? -57.229 14.904 57.178 1.00 80.19 157 PRO A N 1
ATOM 1260 C CA . PRO A 1 157 ? -58.568 15.218 56.709 1.00 80.19 157 PRO A CA 1
ATOM 1261 C C . PRO A 1 157 ? -58.648 16.710 56.377 1.00 80.19 157 PRO A C 1
ATOM 1263 O O . PRO A 1 157 ? -58.840 17.560 57.246 1.00 80.19 157 PRO A O 1
ATOM 1266 N N . LYS A 1 158 ? -58.494 17.035 55.094 1.00 84.00 158 LYS A N 1
ATOM 1267 C CA . LYS A 1 158 ? -58.755 18.379 54.578 1.00 84.00 158 LYS A CA 1
ATOM 1268 C C . LYS A 1 158 ? -60.212 18.451 54.132 1.00 84.00 158 LYS A C 1
ATOM 1270 O O . LYS A 1 158 ? -60.649 17.579 53.375 1.00 84.00 158 LYS A O 1
ATOM 1275 N N . PRO A 1 159 ? -60.980 19.457 54.588 1.00 83.31 159 PRO A N 1
ATOM 1276 C CA . PRO A 1 159 ? -62.331 19.647 54.098 1.00 83.31 159 PRO A CA 1
ATOM 1277 C C . PRO A 1 159 ? -62.284 19.820 52.582 1.00 83.31 159 PRO A C 1
ATOM 1279 O O . PRO A 1 159 ? -61.422 20.518 52.043 1.00 83.31 159 PRO A O 1
ATOM 1282 N N . HIS A 1 160 ? -63.207 19.157 51.889 1.00 84.38 160 HIS A N 1
ATOM 1283 C CA . HIS A 1 160 ? -63.358 19.342 50.455 1.00 84.38 160 HIS A CA 1
ATOM 1284 C C . HIS A 1 160 ? -63.570 20.836 50.163 1.00 84.38 160 HIS A C 1
ATOM 1286 O O . HIS A 1 160 ? -64.287 21.512 50.899 1.00 84.38 160 HIS A O 1
ATOM 1292 N N . ILE A 1 161 ? -62.984 21.343 49.074 1.00 86.62 161 ILE A N 1
ATOM 1293 C CA . ILE A 1 161 ? -62.896 22.782 48.739 1.00 86.62 161 ILE A CA 1
ATOM 1294 C C . ILE A 1 161 ? -64.272 23.491 48.767 1.00 86.62 161 ILE A C 1
ATOM 1296 O O . ILE A 1 161 ? -64.356 24.700 48.965 1.00 86.62 161 ILE A O 1
ATOM 1300 N N . ASN A 1 162 ? -65.362 22.731 48.627 1.00 84.50 162 ASN A N 1
ATOM 1301 C CA . ASN A 1 162 ? -66.740 23.218 48.632 1.00 84.50 162 ASN A CA 1
ATOM 1302 C C . ASN A 1 162 ? -67.531 22.984 49.945 1.00 84.50 162 ASN A C 1
ATOM 1304 O O . ASN A 1 162 ? -68.756 22.981 49.920 1.00 84.50 162 ASN A O 1
ATOM 1308 N N . SER A 1 163 ? -66.894 22.756 51.098 1.00 79.06 163 SER A N 1
ATOM 1309 C CA . SER A 1 163 ? -67.607 22.418 52.349 1.00 79.06 163 SER A CA 1
ATOM 1310 C C . SER A 1 163 ? -68.270 23.607 53.077 1.00 79.06 163 SER A C 1
ATOM 1312 O O . SER A 1 163 ? -68.429 23.564 54.297 1.00 79.06 163 SER A O 1
ATOM 1314 N N . LYS A 1 164 ? -68.630 24.699 52.392 1.00 74.62 164 LYS A N 1
ATOM 1315 C CA . LYS A 1 164 ? -69.226 25.871 53.057 1.00 74.62 164 LYS A CA 1
ATOM 1316 C C . LYS A 1 164 ? -70.621 25.531 53.602 1.00 74.62 164 LYS A C 1
ATOM 1318 O O . LYS A 1 164 ? -71.496 25.105 52.853 1.00 74.62 164 LYS A O 1
ATOM 1323 N N . HIS A 1 165 ? -70.792 25.718 54.911 1.00 62.66 165 HIS A N 1
ATOM 1324 C CA . HIS A 1 165 ? -72.044 25.528 55.644 1.00 62.66 165 HIS A CA 1
ATOM 1325 C C . HIS A 1 165 ? -73.174 26.434 55.130 1.00 62.66 165 HIS A C 1
ATOM 1327 O O . HIS A 1 165 ? -72.936 27.583 54.750 1.00 62.66 165 HIS A O 1
ATOM 1333 N N . LYS A 1 166 ? -74.396 25.893 55.174 1.00 46.16 166 LYS A N 1
ATOM 1334 C CA . LYS A 1 166 ? -75.653 26.640 55.247 1.00 46.16 166 LYS A CA 1
ATOM 1335 C C . LYS A 1 166 ? -76.005 26.864 56.714 1.00 46.16 166 LYS A C 1
ATOM 1337 O O . LYS A 1 166 ? -75.668 25.956 57.509 1.00 46.16 166 LYS A O 1
#

InterPro domains:
  IPR005124 Vacuolar (H+)-ATPase G subunit [PF03179] (54-155)
  IPR005124 Vacuolar (H+)-ATPase G subunit [PTHR12713] (54-156)
  IPR005124 Vacuolar (H+)-ATPase G subunit [TIGR01147] (54-162)